Protein AF-A0A842LUS3-F1 (afdb_monomer_lite)

Structure (mmCIF, N/CA/C/O backbone):
data_AF-A0A842LUS3-F1
#
_entry.id   AF-A0A842LUS3-F1
#
loop_
_atom_site.group_PDB
_atom_site.id
_atom_site.type_symbol
_atom_site.label_atom_id
_atom_site.label_alt_id
_atom_site.label_comp_id
_atom_site.label_asym_id
_atom_site.label_entity_id
_atom_site.label_seq_id
_atom_site.pdbx_PDB_ins_code
_atom_site.Cartn_x
_atom_site.Cartn_y
_atom_site.Cartn_z
_atom_site.occupancy
_atom_site.B_iso_or_equiv
_atom_site.auth_seq_id
_atom_site.auth_comp_id
_atom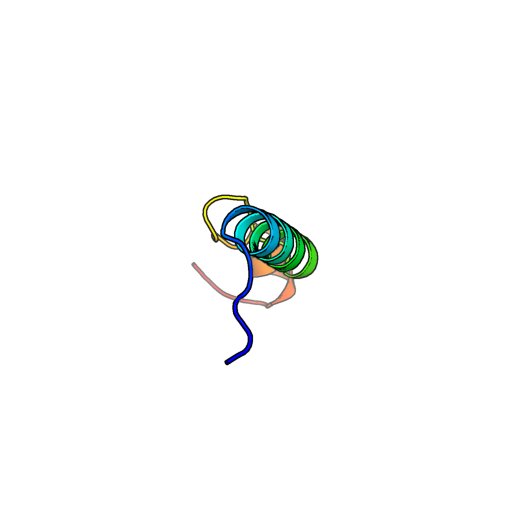_site.auth_asym_id
_atom_site.auth_atom_id
_atom_site.pdbx_PDB_model_num
ATOM 1 N N . LYS A 1 1 ? 18.400 -11.365 -19.323 1.00 71.19 1 LYS A N 1
ATOM 2 C CA . LYS A 1 1 ? 17.977 -11.169 -17.913 1.00 71.19 1 LYS A CA 1
ATOM 3 C C . LYS A 1 1 ? 17.124 -9.912 -17.868 1.00 71.19 1 LYS A C 1
ATOM 5 O O . LYS A 1 1 ? 17.646 -8.866 -18.227 1.00 71.19 1 LYS A O 1
ATOM 10 N N . TRP A 1 2 ? 15.845 -10.009 -17.512 1.00 80.25 2 TRP A N 1
ATOM 11 C CA . TRP A 1 2 ? 14.996 -8.826 -17.358 1.00 80.25 2 TRP A CA 1
ATOM 12 C C . TRP A 1 2 ? 15.456 -8.037 -16.129 1.00 80.25 2 TRP A C 1
ATOM 14 O O . TRP A 1 2 ? 15.728 -8.627 -15.082 1.00 80.25 2 TRP A O 1
ATOM 24 N N . ARG A 1 3 ? 15.625 -6.724 -16.282 1.00 87.88 3 ARG A N 1
ATOM 25 C CA . ARG A 1 3 ? 15.965 -5.793 -15.205 1.00 87.88 3 ARG A CA 1
ATOM 26 C C . ARG A 1 3 ? 14.975 -4.644 -15.269 1.00 87.88 3 ARG A C 1
ATOM 28 O O . ARG A 1 3 ? 14.780 -4.076 -16.337 1.00 87.88 3 ARG A O 1
ATOM 35 N N . ILE A 1 4 ? 14.370 -4.345 -14.131 1.00 92.62 4 ILE A N 1
ATOM 36 C CA . ILE A 1 4 ? 13.576 -3.139 -13.936 1.00 92.62 4 ILE A CA 1
ATOM 37 C C . ILE A 1 4 ? 14.520 -1.975 -13.617 1.00 92.62 4 ILE A C 1
ATOM 39 O O . ILE A 1 4 ? 15.580 -2.189 -13.017 1.00 92.62 4 ILE A O 1
ATOM 43 N N . SER A 1 5 ? 14.175 -0.766 -14.055 1.00 96.50 5 SER A N 1
ATOM 44 C CA . SER A 1 5 ? 14.891 0.433 -13.626 1.00 96.50 5 SER A CA 1
ATOM 45 C C . SER A 1 5 ? 14.594 0.715 -12.147 1.00 96.50 5 SER A C 1
ATOM 47 O O . SER A 1 5 ? 13.565 0.291 -11.623 1.00 96.50 5 SER A O 1
ATOM 49 N N . ALA A 1 6 ? 15.489 1.421 -11.453 1.00 95.62 6 ALA A N 1
ATOM 50 C CA . ALA A 1 6 ? 15.213 1.831 -10.075 1.00 95.62 6 ALA A CA 1
ATOM 51 C C . ALA A 1 6 ? 13.960 2.723 -10.006 1.00 95.62 6 ALA A C 1
ATOM 53 O O . ALA A 1 6 ? 13.131 2.555 -9.125 1.00 95.62 6 ALA A O 1
ATOM 54 N N . GLU A 1 7 ? 13.776 3.608 -10.988 1.00 96.88 7 GLU A N 1
ATOM 55 C CA . GLU A 1 7 ? 12.617 4.499 -11.057 1.00 96.88 7 GLU A CA 1
ATOM 56 C C . GLU A 1 7 ? 11.296 3.736 -11.223 1.00 96.88 7 GLU A C 1
ATOM 58 O O . GLU A 1 7 ? 10.324 4.015 -10.522 1.00 96.88 7 GLU A O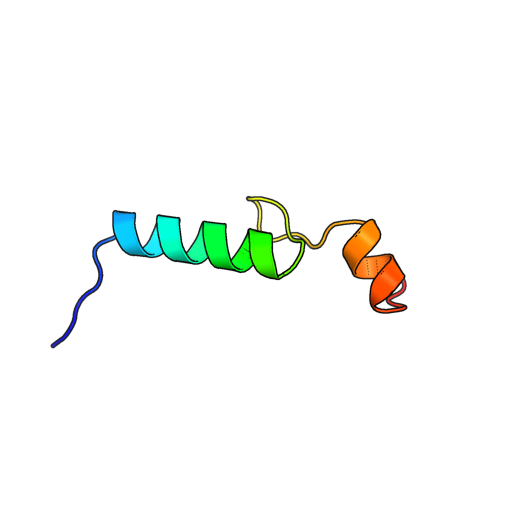 1
ATOM 63 N N . ASP A 1 8 ? 11.253 2.752 -12.123 1.00 96.81 8 ASP A N 1
ATOM 64 C CA . ASP A 1 8 ? 10.051 1.939 -12.319 1.00 96.81 8 ASP A CA 1
ATOM 65 C C . ASP A 1 8 ? 9.760 1.083 -11.086 1.00 96.81 8 ASP A C 1
ATOM 67 O O . ASP A 1 8 ? 8.600 0.881 -10.735 1.00 96.81 8 ASP A O 1
ATOM 71 N N . PHE A 1 9 ? 10.801 0.619 -10.390 1.00 96.44 9 PHE A N 1
ATOM 72 C CA . PHE A 1 9 ? 10.640 -0.091 -9.127 1.00 96.44 9 PHE A CA 1
ATOM 73 C C . PHE A 1 9 ? 10.009 0.801 -8.050 1.00 96.44 9 PHE A C 1
ATOM 75 O O . PHE A 1 9 ? 9.021 0.397 -7.441 1.00 96.44 9 PHE A O 1
ATOM 82 N N . GLU A 1 10 ? 10.506 2.026 -7.869 1.00 96.94 10 GLU A N 1
ATOM 83 C CA . GLU A 1 10 ? 9.942 2.988 -6.911 1.00 96.94 10 GLU A CA 1
ATOM 84 C C . GLU A 1 10 ? 8.485 3.344 -7.242 1.00 96.94 10 GLU A C 1
ATOM 86 O O . GLU A 1 10 ? 7.633 3.423 -6.355 1.00 96.94 10 GLU A O 1
ATOM 91 N N . LYS A 1 11 ? 8.148 3.506 -8.528 1.00 97.06 11 LYS A N 1
ATOM 92 C CA . LYS A 1 11 ? 6.759 3.741 -8.965 1.00 97.06 11 LYS A CA 1
ATOM 93 C C . LYS A 1 11 ? 5.846 2.569 -8.614 1.00 97.06 11 LYS A C 1
ATOM 95 O O . LYS A 1 11 ? 4.754 2.783 -8.091 1.00 97.06 11 LYS A O 1
ATOM 100 N N . LEU A 1 12 ? 6.288 1.340 -8.880 1.00 96.75 12 LEU A N 1
ATOM 101 C CA . LEU A 1 12 ? 5.521 0.139 -8.552 1.00 96.75 12 LEU A CA 1
ATOM 102 C C . LEU A 1 12 ? 5.373 -0.051 -7.041 1.00 96.75 12 LEU A C 1
ATOM 104 O O . LEU A 1 12 ? 4.307 -0.465 -6.592 1.00 96.75 12 LEU A O 1
ATOM 108 N N . LEU A 1 13 ? 6.408 0.267 -6.263 1.00 97.31 13 LEU A N 1
ATOM 109 C CA . LEU A 1 13 ? 6.367 0.171 -4.808 1.00 97.31 13 LEU A CA 1
ATOM 110 C C . LEU A 1 13 ? 5.360 1.159 -4.213 1.00 97.31 13 LEU A C 1
ATOM 112 O O . LEU A 1 13 ? 4.535 0.768 -3.390 1.00 97.31 13 LEU A O 1
ATOM 116 N N . ASN A 1 14 ? 5.371 2.407 -4.684 1.00 97.25 14 ASN A N 1
ATOM 117 C CA . ASN A 1 14 ? 4.398 3.416 -4.267 1.00 97.25 14 ASN A CA 1
ATOM 118 C C . ASN A 1 14 ? 2.965 2.988 -4.602 1.00 97.25 14 ASN A C 1
ATOM 120 O O . ASN A 1 14 ? 2.102 3.009 -3.727 1.00 97.25 14 ASN A O 1
ATOM 124 N N . LEU A 1 15 ? 2.726 2.518 -5.832 1.00 97.94 15 LEU A N 1
ATOM 125 C CA . LEU A 1 15 ? 1.415 2.011 -6.243 1.00 97.94 15 LEU A CA 1
ATOM 126 C C . LEU A 1 15 ? 0.966 0.832 -5.368 1.00 97.94 15 LEU A C 1
ATOM 128 O O . LEU A 1 15 ? -0.196 0.739 -4.978 1.00 97.94 15 LEU A O 1
ATOM 132 N N . TYR A 1 16 ? 1.888 -0.074 -5.046 1.00 98.06 16 TYR A N 1
ATOM 133 C CA . TYR A 1 16 ? 1.606 -1.203 -4.171 1.00 98.06 16 TYR A CA 1
ATOM 134 C C . TYR A 1 16 ? 1.198 -0.747 -2.765 1.00 98.06 16 TYR A C 1
ATOM 136 O O . TYR A 1 16 ? 0.203 -1.245 -2.239 1.00 98.06 16 TYR A O 1
ATOM 144 N N . TYR A 1 17 ? 1.914 0.210 -2.170 1.00 98.19 17 TYR A N 1
ATOM 145 C CA . TYR A 1 17 ? 1.543 0.770 -0.870 1.00 98.19 17 TYR A CA 1
ATOM 146 C C . TYR A 1 17 ? 0.168 1.438 -0.909 1.00 98.19 17 TYR A C 1
ATOM 148 O O . TYR A 1 17 ? -0.661 1.142 -0.052 1.00 98.19 17 TYR A O 1
ATOM 156 N N . GLU A 1 18 ? -0.136 2.227 -1.938 1.00 97.50 18 GLU A N 1
ATOM 157 C CA . GLU A 1 18 ? -1.448 2.867 -2.092 1.00 97.50 18 GLU A CA 1
ATOM 158 C C . GLU A 1 18 ? -2.594 1.847 -2.154 1.00 97.50 18 GLU A C 1
ATOM 160 O O . GLU A 1 18 ? -3.557 1.953 -1.395 1.00 97.50 18 GLU A O 1
ATOM 165 N N . ILE A 1 19 ? -2.471 0.808 -2.990 1.00 97.44 19 ILE A N 1
ATOM 166 C CA . ILE A 1 19 ? -3.493 -0.248 -3.121 1.00 97.44 19 ILE A CA 1
ATOM 167 C C . ILE A 1 19 ? -3.695 -0.994 -1.798 1.00 97.44 19 ILE A C 1
ATOM 169 O O . ILE A 1 19 ? -4.804 -1.422 -1.475 1.00 97.44 19 ILE A O 1
ATOM 173 N N . ARG A 1 20 ? -2.624 -1.172 -1.023 1.00 96.69 20 ARG A N 1
ATOM 174 C CA . ARG A 1 20 ? -2.663 -1.856 0.273 1.00 96.69 20 ARG A CA 1
ATOM 175 C C . ARG A 1 20 ? -3.159 -0.97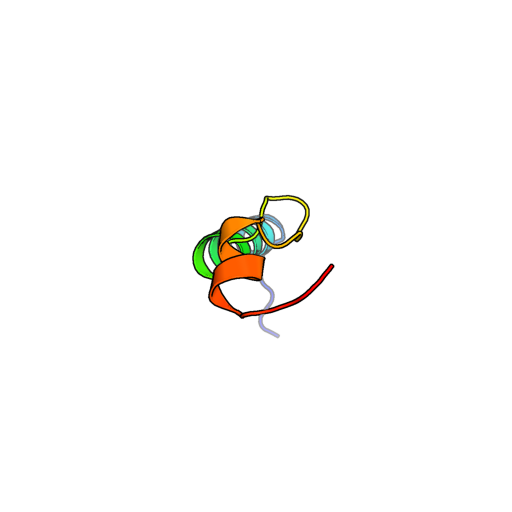2 1.414 1.00 96.69 20 ARG A C 1
ATOM 177 O O . ARG A 1 20 ? -3.337 -1.501 2.509 1.00 96.69 20 ARG A O 1
ATOM 184 N N . GLY A 1 21 ? -3.376 0.322 1.176 1.00 97.31 21 GLY A N 1
ATOM 185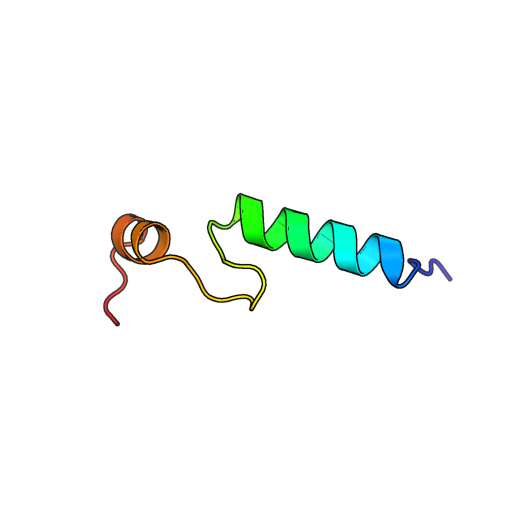 C CA . GLY A 1 21 ? -3.715 1.289 2.217 1.00 97.31 21 GLY A CA 1
ATOM 186 C C . GLY A 1 21 ? -2.542 1.549 3.163 1.00 97.31 21 GLY A C 1
ATOM 187 O O . GLY A 1 21 ? -2.715 1.650 4.375 1.00 97.31 21 GLY A O 1
ATOM 188 N N . TRP A 1 22 ? -1.324 1.562 2.630 1.00 97.69 22 TRP A N 1
ATOM 189 C CA . TRP A 1 22 ? -0.092 1.847 3.357 1.00 97.69 22 TRP A CA 1
ATOM 190 C C . TRP A 1 22 ? 0.415 3.238 2.978 1.00 97.69 22 TRP A C 1
ATOM 192 O O . TRP A 1 22 ? 0.157 3.741 1.884 1.00 97.69 22 TRP A O 1
ATOM 202 N N . ASN A 1 23 ? 1.145 3.872 3.889 1.00 95.94 23 ASN A N 1
ATOM 203 C CA . ASN A 1 23 ? 1.832 5.123 3.603 1.00 95.94 23 ASN A CA 1
ATOM 204 C C . ASN A 1 23 ? 3.143 4.874 2.824 1.00 95.94 23 ASN A C 1
ATOM 206 O O . ASN A 1 23 ? 3.565 3.737 2.608 1.00 95.94 23 ASN A O 1
ATOM 210 N N . LYS A 1 24 ? 3.822 5.956 2.425 1.00 95.00 24 LYS A N 1
ATOM 211 C CA . LYS A 1 24 ? 5.083 5.894 1.659 1.00 95.00 24 LYS A CA 1
ATOM 212 C C . LYS A 1 24 ? 6.254 5.259 2.419 1.00 95.00 24 LYS A C 1
ATOM 214 O O . LYS A 1 24 ? 7.243 4.887 1.800 1.00 95.00 24 LYS A O 1
ATOM 219 N N . GLU A 1 25 ? 6.147 5.124 3.738 1.00 95.94 25 GLU A N 1
ATOM 220 C CA . GLU A 1 25 ? 7.141 4.454 4.585 1.00 95.94 25 GLU A CA 1
ATOM 221 C C . GLU A 1 25 ? 6.888 2.939 4.678 1.00 95.94 25 GLU A C 1
ATOM 223 O O . GLU A 1 25 ? 7.658 2.218 5.308 1.00 95.94 25 GLU A O 1
ATOM 228 N N . GLY A 1 26 ? 5.828 2.436 4.034 1.00 96.06 26 GLY A N 1
ATOM 229 C CA . GLY A 1 26 ? 5.442 1.028 4.072 1.00 96.06 26 GLY A CA 1
ATOM 230 C C . GLY A 1 26 ? 4.682 0.640 5.340 1.00 96.06 26 GLY A C 1
ATOM 231 O O . GLY A 1 26 ? 4.661 -0.533 5.705 1.00 96.06 26 GLY A O 1
ATOM 232 N N . ILE A 1 27 ? 4.065 1.609 6.020 1.00 96.31 27 ILE A N 1
ATOM 233 C CA . ILE A 1 27 ? 3.294 1.388 7.245 1.00 96.31 27 ILE A CA 1
ATOM 234 C C . ILE A 1 27 ? 1.797 1.385 6.893 1.00 96.31 27 ILE A C 1
ATOM 236 O O . ILE A 1 27 ? 1.323 2.353 6.287 1.00 96.31 27 ILE A O 1
ATOM 240 N N . PRO A 1 28 ? 1.030 0.337 7.254 1.00 96.88 28 PRO A N 1
ATOM 241 C CA . PRO A 1 28 ? -0.423 0.335 7.101 1.00 96.88 28 PRO A CA 1
ATOM 242 C C . PRO A 1 28 ? -1.070 1.535 7.798 1.00 96.88 28 PRO A C 1
ATOM 244 O O . PRO A 1 28 ? -0.701 1.877 8.919 1.00 96.88 28 PRO A O 1
ATOM 247 N N . THR A 1 29 ? -2.057 2.160 7.159 1.00 96.81 29 THR A N 1
ATOM 248 C CA . THR A 1 29 ? -2.838 3.227 7.796 1.00 96.81 29 THR A CA 1
ATOM 249 C C . THR A 1 29 ? -3.715 2.678 8.920 1.00 96.81 29 THR A C 1
ATOM 251 O O . THR A 1 29 ? -4.085 1.501 8.923 1.00 96.81 29 THR A O 1
ATOM 254 N N . GLU A 1 30 ? -4.111 3.548 9.851 1.00 95.56 30 GLU A N 1
ATOM 255 C CA . GLU A 1 30 ? -5.053 3.201 10.924 1.00 95.56 30 GLU A CA 1
ATOM 256 C C . GLU A 1 30 ? -6.365 2.621 10.371 1.00 95.56 30 GLU A C 1
ATOM 258 O O . GLU A 1 30 ? -6.864 1.618 10.883 1.00 95.56 30 GLU A O 1
ATOM 263 N N . ASP A 1 31 ? -6.877 3.186 9.272 1.00 95.38 31 ASP A N 1
ATOM 264 C CA . ASP A 1 31 ? -8.062 2.672 8.576 1.00 95.38 31 ASP A CA 1
ATOM 265 C C . ASP A 1 31 ? -7.859 1.237 8.077 1.00 95.38 31 ASP A C 1
ATOM 267 O O . ASP A 1 31 ? -8.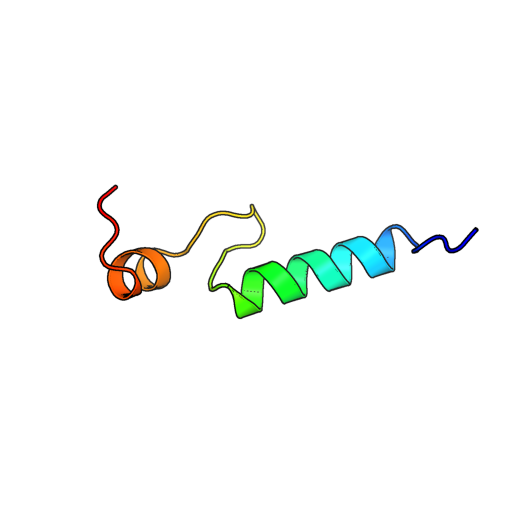736 0.387 8.241 1.00 95.38 31 ASP A O 1
ATOM 271 N N . THR A 1 32 ? -6.691 0.936 7.503 1.00 95.88 32 THR A N 1
ATOM 272 C CA . THR A 1 32 ? -6.348 -0.414 7.033 1.00 95.88 32 THR A CA 1
ATOM 273 C C . THR A 1 32 ? -6.276 -1.402 8.190 1.00 95.88 32 THR A C 1
ATOM 275 O O . THR A 1 32 ? -6.810 -2.504 8.092 1.00 95.88 32 THR A O 1
ATOM 278 N N . ILE A 1 33 ? -5.660 -1.007 9.304 1.00 96.12 33 ILE A N 1
ATOM 279 C CA . ILE A 1 33 ? -5.550 -1.832 10.513 1.00 96.12 33 ILE A CA 1
ATOM 280 C C . ILE A 1 33 ? -6.943 -2.143 11.072 1.00 96.12 33 ILE A C 1
ATOM 282 O O . ILE A 1 33 ? -7.259 -3.304 11.332 1.00 96.12 33 ILE A O 1
ATOM 286 N N . LYS A 1 34 ? -7.803 -1.125 11.167 1.00 94.75 34 LYS A N 1
ATOM 287 C CA . LYS A 1 34 ? -9.188 -1.257 11.628 1.00 94.75 34 LYS A CA 1
ATOM 288 C C . LYS A 1 34 ? -10.021 -2.162 10.719 1.00 94.75 34 LYS A C 1
ATOM 290 O O . LYS A 1 34 ? -10.751 -3.012 11.218 1.00 94.75 34 LYS A O 1
ATOM 295 N N . ASN A 1 35 ? -9.905 -2.008 9.399 1.00 94.38 35 ASN A N 1
ATOM 296 C CA . ASN A 1 35 ? -10.644 -2.818 8.424 1.00 94.38 35 ASN A CA 1
ATOM 297 C C . ASN A 1 35 ? -10.234 -4.297 8.443 1.00 94.38 35 ASN A C 1
ATOM 299 O O . ASN A 1 35 ? -11.033 -5.156 8.075 1.00 94.38 35 ASN A O 1
ATOM 303 N N . LEU A 1 36 ? -9.001 -4.591 8.857 1.00 94.44 36 LEU A N 1
ATOM 304 C CA . LEU A 1 36 ? -8.478 -5.951 8.981 1.00 94.44 36 LEU A CA 1
ATOM 305 C C . LEU A 1 36 ? -8.672 -6.556 10.383 1.00 94.44 36 LEU A C 1
ATOM 307 O O . LEU A 1 36 ? -8.214 -7.673 10.608 1.00 94.44 36 LEU A O 1
ATOM 311 N N . ASP A 1 37 ? -9.327 -5.842 11.306 1.00 93.44 37 ASP A N 1
ATOM 312 C CA . ASP A 1 37 ? -9.497 -6.226 12.720 1.00 93.44 37 ASP A CA 1
ATOM 313 C C . ASP A 1 37 ? -8.168 -6.598 13.411 1.00 93.44 37 ASP A C 1
ATOM 315 O O . ASP A 1 37 ? -8.078 -7.498 14.248 1.00 93.44 37 ASP A O 1
ATOM 319 N N . LEU A 1 38 ? -7.093 -5.901 13.032 1.00 89.06 38 LEU A N 1
ATOM 320 C CA . LEU A 1 38 ? -5.780 -6.069 13.639 1.00 89.06 38 LEU A CA 1
ATOM 321 C C . LEU A 1 38 ? -5.668 -5.139 14.850 1.00 89.06 38 LEU A C 1
ATOM 323 O O . LEU A 1 38 ? -6.018 -3.962 14.786 1.00 89.06 38 LEU A O 1
ATOM 327 N N . LYS A 1 39 ? -5.163 -5.665 15.967 1.00 75.50 39 LYS A N 1
ATOM 328 C CA . LYS A 1 39 ? -4.850 -4.871 17.162 1.00 75.50 39 LYS A CA 1
ATOM 329 C C . LYS A 1 39 ? -3.370 -4.496 17.132 1.00 75.50 39 LYS A C 1
ATOM 331 O O . LYS A 1 39 ? -2.544 -5.366 16.859 1.00 75.50 39 LYS A O 1
ATOM 336 N N . ILE A 1 40 ? -3.071 -3.222 17.385 1.00 62.91 40 ILE A N 1
ATOM 337 C CA . ILE A 1 40 ? -1.705 -2.697 17.560 1.00 62.91 40 ILE A CA 1
ATOM 338 C C . ILE A 1 40 ?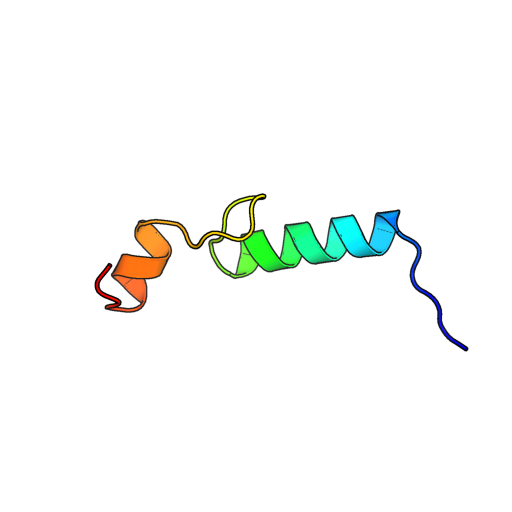 -1.260 -2.942 19.001 1.00 62.91 40 ILE A C 1
ATOM 340 O O . ILE A 1 40 ? -2.109 -2.747 19.903 1.00 62.91 40 ILE A O 1
#

Sequence (40 aa):
KWRISAEDFEKLLNLYYEIRGWNKEGIPTEDTIKNLDLKI

Foldseek 3Di:
DDDDDPVVVLVVVCVVCVVQCHDSVRHHDPVSCVVVVHDD

pLDDT: mean 93.52, std 7.59, range [62.91, 98.19]

Secondary structure (DSSP, 8-state):
-----HHHHHHHHHHHHHHHTB-TTSPBPHHHHHHTT---

Radius of gyration: 13.22 Å; chains: 1; bounding box: 29×17×36 Å